Protein AF-A0A382U672-F1 (afdb_monomer)

Foldseek 3Di:
DPFQAQQQPRHTLVPDDPVRNVVSLVVLLVQLQDPVSVVVDDFGQQSQPRHTSVVDDNVRSVVSSVVVVCVSVVVVD

Nearest PDB structures (foldseek):
  1i7w-assembly1_A  TM=4.458E-01  e=4.209E+00  Mus musculus
  8eic-assembly1_A  TM=4.412E-01  e=9.780E+00  Homo sapiens

Structure (mmCIF, N/CA/C/O backbone):
data_AF-A0A382U672-F1
#
_entry.id   AF-A0A382U672-F1
#
loop_
_atom_site.group_PDB
_atom_site.id
_atom_site.type_symbol
_atom_site.label_atom_id
_atom_site.label_alt_id
_atom_site.label_comp_id
_atom_site.label_asym_id
_atom_site.label_entity_id
_atom_site.label_seq_id
_atom_site.pdbx_PDB_ins_code
_atom_site.Cartn_x
_atom_site.Cartn_y
_atom_site.Cartn_z
_atom_site.occupancy
_atom_site.B_iso_or_equiv
_atom_site.auth_seq_id
_atom_site.auth_comp_id
_atom_site.auth_asym_id
_atom_site.auth_atom_id
_atom_site.pdbx_PDB_model_num
ATOM 1 N N . MET A 1 1 ? -19.934 3.686 -3.507 1.00 50.12 1 MET A N 1
ATOM 2 C CA . MET A 1 1 ? -18.560 3.798 -2.976 1.00 50.12 1 MET A CA 1
ATOM 3 C C . MET A 1 1 ? -17.770 2.623 -3.524 1.00 50.12 1 MET A C 1
ATOM 5 O O . MET A 1 1 ? -18.182 1.492 -3.289 1.00 50.12 1 MET A O 1
ATOM 9 N N . GLU A 1 2 ? -16.717 2.852 -4.307 1.00 61.41 2 GLU A N 1
ATOM 10 C CA . GLU A 1 2 ? -15.855 1.742 -4.725 1.00 61.41 2 GLU A CA 1
ATOM 11 C C . GLU A 1 2 ? -15.142 1.170 -3.498 1.00 61.41 2 GLU A C 1
ATOM 13 O O . GLU A 1 2 ? -14.662 1.908 -2.631 1.00 61.41 2 GLU A O 1
ATOM 18 N N . LYS A 1 3 ? -15.135 -0.158 -3.395 1.00 76.19 3 LYS A N 1
ATOM 19 C CA . LYS A 1 3 ? -14.434 -0.871 -2.333 1.00 76.19 3 LYS A CA 1
ATOM 20 C C . LYS A 1 3 ? -12.934 -0.636 -2.528 1.00 76.19 3 LYS A C 1
ATOM 22 O O . LYS A 1 3 ? -12.372 -1.048 -3.540 1.00 76.19 3 LYS A O 1
ATOM 27 N N . ILE A 1 4 ? -12.307 0.069 -1.586 1.00 86.56 4 ILE A N 1
ATOM 28 C CA . ILE A 1 4 ? -10.851 0.214 -1.551 1.00 86.56 4 ILE A CA 1
ATOM 29 C C . ILE A 1 4 ? -10.329 -0.856 -0.613 1.00 86.56 4 ILE A C 1
ATOM 31 O O . ILE A 1 4 ? -10.566 -0.797 0.594 1.00 86.56 4 ILE A O 1
ATOM 35 N N . ASP A 1 5 ? -9.645 -1.835 -1.182 1.00 89.56 5 ASP A N 1
ATOM 36 C CA . ASP A 1 5 ? -9.001 -2.878 -0.405 1.00 89.56 5 ASP A CA 1
ATOM 37 C C . ASP A 1 5 ? -7.655 -2.375 0.106 1.00 89.56 5 ASP A C 1
ATOM 39 O O . ASP A 1 5 ? -6.908 -1.680 -0.587 1.00 89.56 5 ASP A O 1
ATOM 43 N N . CYS A 1 6 ? -7.366 -2.713 1.355 1.00 90.62 6 CYS A N 1
ATOM 44 C CA . CYS A 1 6 ? -6.128 -2.374 2.015 1.00 90.62 6 CYS A CA 1
ATOM 45 C C . CYS A 1 6 ? -4.973 -3.127 1.340 1.0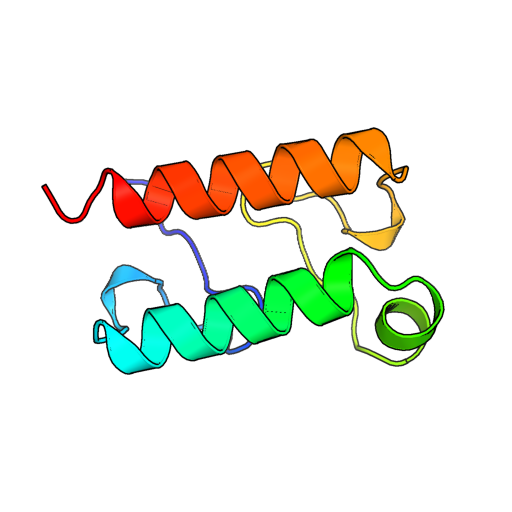0 90.62 6 CYS A C 1
ATOM 47 O O . CYS A 1 6 ? -4.964 -4.364 1.362 1.00 90.62 6 CYS A O 1
ATOM 49 N N . PRO A 1 7 ? -3.964 -2.424 0.795 1.00 88.31 7 PRO A N 1
ATOM 50 C CA . PRO A 1 7 ? -2.872 -3.055 0.054 1.00 88.31 7 PRO A CA 1
ATOM 51 C C . PRO A 1 7 ? -1.950 -3.914 0.935 1.00 88.31 7 PRO A C 1
ATOM 53 O O . PRO A 1 7 ? -1.082 -4.608 0.412 1.00 88.31 7 PRO A O 1
ATOM 56 N N . THR A 1 8 ? -2.115 -3.886 2.264 1.00 90.69 8 THR A N 1
ATOM 57 C CA . THR A 1 8 ? -1.282 -4.653 3.204 1.00 90.69 8 THR A CA 1
ATOM 58 C C . THR A 1 8 ? -1.990 -5.851 3.828 1.00 90.69 8 THR A C 1
ATOM 60 O O . THR A 1 8 ? -1.339 -6.870 4.054 1.00 90.69 8 THR A O 1
ATOM 63 N N . CYS A 1 9 ? -3.292 -5.754 4.118 1.00 91.19 9 CYS A N 1
ATOM 64 C CA . CYS A 1 9 ? -4.046 -6.811 4.803 1.00 91.19 9 CYS A CA 1
ATOM 65 C C . CYS A 1 9 ? -5.205 -7.390 3.972 1.00 91.19 9 CYS A C 1
ATOM 67 O O . CYS A 1 9 ? -5.818 -8.370 4.391 1.00 91.19 9 CYS A O 1
ATOM 69 N N . GLY A 1 10 ? -5.523 -6.793 2.817 1.00 88.75 10 GLY A N 1
ATOM 70 C CA . GLY A 1 10 ? -6.562 -7.251 1.889 1.00 88.75 10 GLY A CA 1
ATOM 71 C C . GLY A 1 10 ? -8.006 -7.021 2.346 1.00 88.75 10 GLY A C 1
ATOM 72 O O . GLY A 1 10 ? -8.929 -7.292 1.585 1.00 88.75 10 GLY A O 1
ATOM 73 N N . LYS A 1 11 ? -8.233 -6.522 3.568 1.00 91.25 11 LYS A N 1
ATOM 74 C CA . LYS A 1 11 ? -9.568 -6.125 4.045 1.00 91.25 11 LYS A CA 1
ATOM 75 C C . LYS A 1 11 ? -9.978 -4.789 3.443 1.00 91.25 11 LYS A C 1
ATOM 77 O O . LYS A 1 11 ? -9.120 -3.988 3.079 1.00 91.25 11 LYS A O 1
ATOM 82 N N . ASN A 1 12 ? -11.273 -4.497 3.418 1.00 90.38 12 ASN A N 1
ATOM 83 C CA . ASN A 1 12 ? -11.723 -3.181 2.987 1.00 90.38 12 ASN A CA 1
ATOM 84 C C . ASN A 1 12 ? -11.218 -2.094 3.950 1.00 90.38 12 ASN A C 1
ATOM 86 O O . ASN A 1 12 ? -11.237 -2.284 5.168 1.00 90.38 12 ASN A O 1
ATOM 90 N N . MET A 1 13 ? -10.814 -0.936 3.428 1.00 89.06 13 MET A N 1
ATOM 91 C CA . MET A 1 13 ? -10.412 0.203 4.258 1.00 89.06 13 MET A CA 1
ATOM 92 C C . MET A 1 13 ? -11.526 0.652 5.216 1.00 89.06 13 MET A C 1
ATOM 94 O O . MET A 1 13 ? -11.221 1.077 6.320 1.00 89.06 13 MET A O 1
ATOM 98 N N . SER A 1 14 ? -12.805 0.460 4.872 1.00 88.31 14 SER A N 1
ATOM 99 C CA . SER A 1 14 ? -13.936 0.756 5.767 1.00 88.31 14 SER A CA 1
ATOM 100 C C . SER A 1 14 ? -14.040 -0.170 6.986 1.00 88.31 14 SER A C 1
ATOM 102 O O . SER A 1 14 ? -14.882 0.053 7.847 1.00 88.31 14 SER A O 1
ATOM 104 N N . GLN A 1 15 ? -13.267 -1.258 7.026 1.00 90.75 15 GLN A N 1
ATOM 105 C CA . GLN A 1 15 ? -13.221 -2.199 8.150 1.00 90.75 15 GLN A CA 1
ATOM 106 C C . GLN A 1 15 ? -12.065 -1.905 9.112 1.00 90.75 15 GLN A C 1
ATOM 108 O O . GLN A 1 15 ? -11.849 -2.688 10.034 1.00 90.75 15 GLN A O 1
ATOM 113 N N . HIS A 1 16 ? -11.297 -0.842 8.863 1.00 91.44 16 HIS A N 1
ATOM 114 C CA . HIS A 1 16 ? -10.199 -0.428 9.723 1.00 91.44 16 HIS A CA 1
ATOM 115 C C . HIS A 1 16 ? -10.699 0.629 10.706 1.00 91.44 16 HIS A C 1
ATOM 117 O O . HIS A 1 16 ? -11.369 1.579 10.301 1.00 91.44 16 HIS A O 1
ATOM 123 N N . ASP A 1 17 ? -10.346 0.479 11.981 1.00 91.25 17 ASP A N 1
ATOM 124 C CA . ASP A 1 17 ? -10.328 1.624 12.894 1.00 91.25 17 ASP A CA 1
ATOM 125 C C . ASP A 1 17 ? -9.175 2.584 12.530 1.00 91.25 17 ASP A C 1
ATOM 127 O O . ASP A 1 17 ? -8.320 2.268 11.695 1.00 91.25 17 ASP A O 1
ATOM 131 N N . GLU A 1 18 ? -9.147 3.774 13.135 1.00 88.50 18 GLU A N 1
ATOM 132 C CA . GLU A 1 18 ? -8.139 4.802 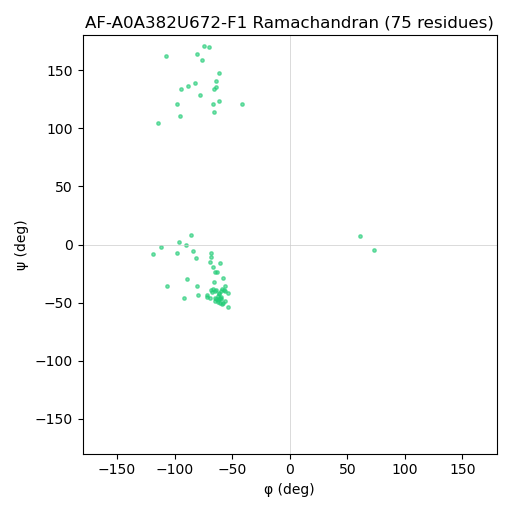12.832 1.00 88.50 18 GLU A CA 1
ATOM 133 C C . GLU A 1 18 ? -6.703 4.293 13.007 1.00 88.50 18 GLU A C 1
ATOM 135 O O . GLU A 1 18 ? -5.830 4.569 12.180 1.00 88.50 18 GLU A O 1
ATOM 140 N N . TRP A 1 19 ? -6.459 3.499 14.052 1.00 90.69 19 TRP A N 1
ATOM 141 C CA . TRP A 1 19 ? -5.135 2.968 14.351 1.00 90.69 19 TRP A CA 1
ATOM 142 C C . TRP A 1 19 ? -4.715 1.893 13.345 1.00 90.69 19 TRP A C 1
ATOM 144 O O . TRP A 1 19 ? -3.591 1.897 12.838 1.00 90.69 19 TRP A O 1
ATOM 154 N N . GLN A 1 20 ? -5.631 0.992 12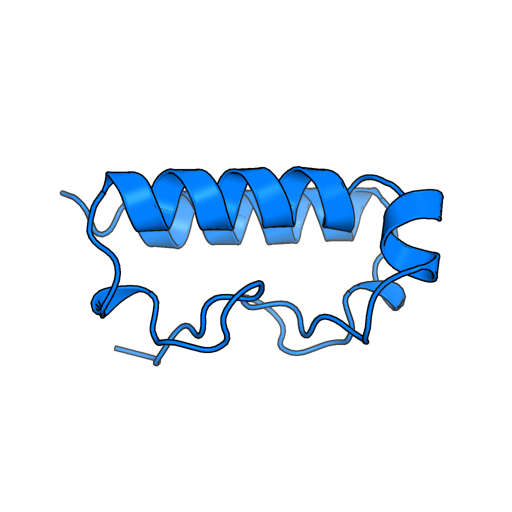.995 1.00 91.94 20 GLN A N 1
ATOM 155 C CA . GLN A 1 20 ? -5.424 -0.017 11.963 1.00 91.94 20 GLN A CA 1
ATOM 156 C C . GLN A 1 20 ? -5.174 0.625 10.598 1.00 91.94 20 GLN A C 1
ATOM 158 O O . GLN A 1 20 ? -4.285 0.174 9.870 1.00 91.94 20 GLN A O 1
ATOM 163 N N . ALA A 1 21 ? -5.933 1.667 10.250 1.00 90.69 21 ALA A N 1
ATOM 164 C CA . ALA A 1 21 ? -5.759 2.409 9.009 1.00 90.69 21 ALA A CA 1
ATOM 165 C C . ALA A 1 21 ? -4.372 3.062 8.970 1.00 90.69 21 ALA A C 1
ATOM 167 O O . ALA A 1 21 ? -3.632 2.839 8.013 1.00 90.69 21 ALA A O 1
ATOM 168 N N . TYR A 1 22 ? -3.983 3.766 10.038 1.00 90.75 22 TYR A N 1
ATOM 169 C CA . TYR A 1 22 ? -2.659 4.374 10.177 1.00 90.75 22 TYR A CA 1
ATOM 170 C C . TYR A 1 22 ? -1.529 3.354 9.963 1.00 90.75 22 TYR A C 1
ATOM 172 O O . TYR A 1 22 ? -0.690 3.539 9.080 1.00 90.75 22 TYR A O 1
ATOM 180 N N . LEU A 1 23 ? -1.543 2.234 10.696 1.00 94.06 23 LEU A N 1
ATOM 181 C CA . LEU A 1 23 ? -0.501 1.206 10.596 1.00 94.06 23 LEU A CA 1
ATOM 182 C C . LEU A 1 23 ? -0.418 0.586 9.196 1.00 94.06 23 LEU A C 1
ATOM 184 O O . LEU A 1 23 ? 0.672 0.339 8.672 1.00 94.06 23 LEU A O 1
ATOM 188 N N . CYS A 1 24 ? -1.569 0.318 8.579 1.00 93.38 24 CYS A N 1
ATOM 189 C CA . CYS A 1 24 ? -1.618 -0.274 7.248 1.00 93.38 24 CYS A CA 1
ATOM 190 C C . CYS A 1 24 ? -1.086 0.682 6.178 1.00 93.38 24 CYS A C 1
ATOM 192 O O . CYS A 1 24 ? -0.362 0.249 5.279 1.00 93.38 24 CYS A O 1
ATOM 194 N N . VAL A 1 25 ? -1.420 1.966 6.282 1.00 91.56 25 VAL A N 1
ATOM 195 C CA . VAL A 1 25 ? -0.976 3.014 5.359 1.00 91.56 25 VAL A CA 1
ATOM 196 C C . VAL A 1 25 ? 0.513 3.275 5.513 1.00 91.56 25 VAL A C 1
ATOM 198 O O . VAL A 1 25 ? 1.230 3.293 4.515 1.00 91.56 25 VAL A O 1
ATOM 201 N N . GLU A 1 26 ? 1.001 3.400 6.747 1.00 92.12 26 GLU A N 1
ATOM 202 C CA . GLU A 1 26 ? 2.421 3.601 7.029 1.00 92.12 26 GLU A CA 1
ATOM 203 C C . GLU A 1 26 ? 3.257 2.437 6.476 1.00 92.12 26 GLU A C 1
ATOM 205 O O . GLU A 1 26 ? 4.271 2.643 5.802 1.00 92.12 26 GLU A O 1
ATOM 210 N N . LYS A 1 27 ? 2.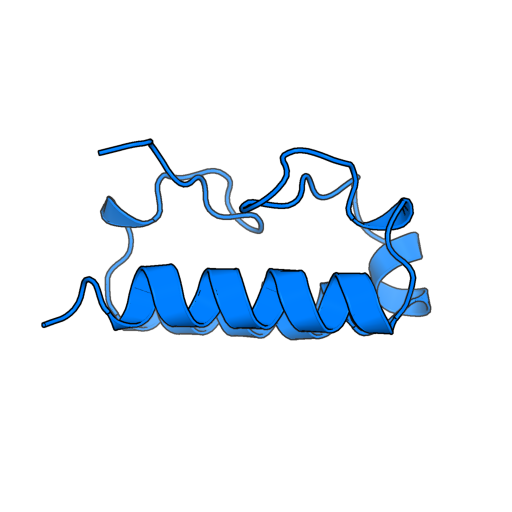807 1.195 6.702 1.00 91.56 27 LYS A N 1
ATOM 211 C CA . LYS A 1 27 ? 3.462 0.001 6.159 1.00 91.56 27 LYS A CA 1
ATOM 212 C C . LYS A 1 27 ? 3.452 -0.007 4.632 1.00 91.56 27 LYS A C 1
ATOM 214 O O . LYS A 1 27 ? 4.473 -0.329 4.029 1.00 91.56 27 LYS A O 1
ATOM 219 N N . PHE A 1 28 ? 2.323 0.334 4.010 1.00 91.31 28 PHE A N 1
ATOM 220 C CA . PHE A 1 28 ? 2.228 0.414 2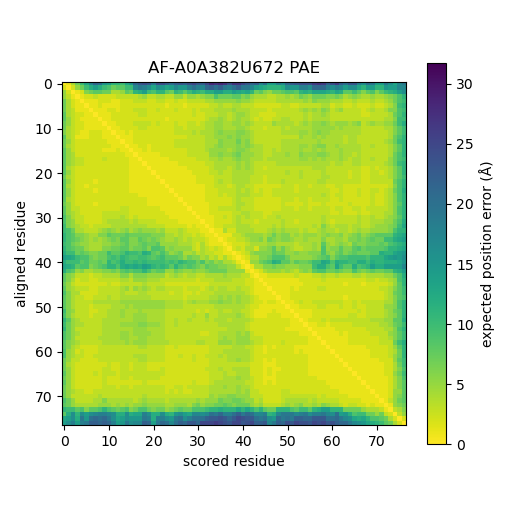.555 1.00 91.31 28 PHE A CA 1
ATOM 221 C C . PHE A 1 28 ? 3.196 1.449 1.990 1.00 91.31 28 PHE A C 1
ATOM 223 O O . PHE A 1 28 ? 3.980 1.103 1.113 1.00 91.31 28 PHE A O 1
ATOM 230 N N . ALA A 1 29 ? 3.194 2.671 2.527 1.00 88.31 29 ALA A N 1
ATOM 231 C CA . ALA A 1 29 ? 4.074 3.743 2.081 1.00 88.31 29 ALA A CA 1
ATOM 232 C C . ALA A 1 29 ? 5.548 3.321 2.168 1.00 88.31 29 ALA A C 1
ATOM 234 O O . ALA A 1 29 ? 6.259 3.417 1.175 1.00 88.31 29 ALA A O 1
ATOM 235 N N . LYS A 1 30 ? 5.979 2.752 3.305 1.00 89.00 30 LYS A N 1
ATOM 236 C CA . LYS A 1 30 ? 7.358 2.266 3.507 1.00 89.00 30 LYS A CA 1
ATOM 237 C C . LYS A 1 30 ? 7.786 1.194 2.505 1.00 89.00 30 LYS A C 1
ATOM 239 O O . LYS A 1 30 ? 8.946 1.167 2.108 1.00 89.00 30 LYS A O 1
ATOM 244 N N . VAL A 1 31 ? 6.883 0.283 2.139 1.00 89.06 31 VAL A N 1
ATOM 245 C CA . VAL A 1 31 ? 7.187 -0.795 1.185 1.00 89.06 31 VAL A CA 1
ATOM 246 C C . VAL A 1 31 ? 7.143 -0.283 -0.253 1.00 89.06 31 VAL A C 1
ATOM 248 O O . VAL A 1 31 ? 8.029 -0.602 -1.035 1.00 89.06 31 VAL A O 1
ATOM 251 N N . ALA A 1 32 ? 6.137 0.518 -0.599 1.00 86.25 32 ALA A N 1
ATOM 252 C CA . ALA A 1 32 ? 5.927 1.041 -1.943 1.00 86.25 32 ALA A CA 1
ATOM 253 C C . ALA A 1 32 ? 7.060 1.966 -2.403 1.00 86.25 32 ALA A C 1
ATOM 255 O O . ALA A 1 32 ? 7.461 1.902 -3.560 1.00 86.25 32 ALA A O 1
ATOM 256 N N . THR A 1 33 ? 7.587 2.807 -1.511 1.00 84.44 33 THR A N 1
ATOM 257 C CA . THR A 1 33 ? 8.638 3.784 -1.843 1.00 84.44 33 THR A CA 1
ATOM 258 C C . THR A 1 33 ? 10.056 3.240 -1.672 1.00 84.44 33 THR A C 1
ATOM 260 O O . THR A 1 33 ? 11.020 3.952 -1.942 1.00 84.44 33 THR A O 1
ATOM 263 N N . ASN A 1 34 ? 10.213 1.980 -1.250 1.00 86.06 34 ASN A N 1
ATOM 264 C CA . ASN A 1 34 ? 11.511 1.333 -1.094 1.00 86.06 34 ASN A CA 1
ATOM 265 C C . ASN A 1 34 ? 11.649 0.166 -2.088 1.00 86.06 34 ASN A C 1
ATOM 267 O O . ASN A 1 34 ? 11.105 -0.912 -1.835 1.00 86.06 34 ASN A O 1
ATOM 271 N N . PRO A 1 35 ? 12.427 0.325 -3.176 1.00 78.38 35 PRO A N 1
ATOM 272 C CA . PRO A 1 35 ? 12.588 -0.707 -4.204 1.00 78.38 35 PRO A CA 1
ATOM 273 C C . PRO A 1 35 ? 13.078 -2.061 -3.666 1.00 78.38 35 PRO A C 1
ATOM 275 O O . PRO A 1 35 ? 12.644 -3.111 -4.137 1.00 78.38 35 PRO A O 1
ATOM 278 N N . VAL A 1 36 ? 13.949 -2.052 -2.650 1.00 82.88 36 VAL A N 1
ATOM 279 C CA . VAL A 1 36 ? 14.503 -3.272 -2.037 1.00 82.88 36 VAL A CA 1
ATOM 280 C C . VAL A 1 36 ? 13.443 -3.994 -1.205 1.00 82.88 36 VAL A C 1
ATOM 282 O O . VAL A 1 36 ? 13.283 -5.214 -1.306 1.00 82.88 36 VAL A O 1
ATOM 285 N N . ALA A 1 37 ? 12.687 -3.242 -0.401 1.00 80.31 37 ALA A N 1
ATOM 286 C CA . ALA A 1 37 ? 11.584 -3.798 0.376 1.00 80.31 37 ALA A CA 1
ATOM 287 C C . ALA A 1 37 ? 10.476 -4.327 -0.546 1.00 80.31 37 ALA A C 1
ATOM 289 O O . ALA A 1 37 ? 9.946 -5.410 -0.303 1.00 80.31 37 ALA A O 1
ATOM 290 N N . TYR A 1 38 ? 10.176 -3.604 -1.629 1.00 78.62 38 TYR A N 1
ATOM 291 C CA . TYR A 1 38 ? 9.189 -4.004 -2.625 1.00 78.62 38 TYR A CA 1
ATOM 292 C C . TYR A 1 38 ? 9.556 -5.324 -3.312 1.00 78.62 38 TYR A C 1
ATOM 294 O O . TYR A 1 38 ? 8.737 -6.239 -3.377 1.00 78.62 38 TYR A O 1
ATOM 302 N N . GLY A 1 39 ? 10.811 -5.471 -3.751 1.00 76.69 39 GLY A N 1
ATOM 303 C CA . GLY A 1 39 ? 11.300 -6.706 -4.373 1.00 76.69 39 GLY A CA 1
ATOM 304 C C . GLY A 1 39 ? 11.228 -7.944 -3.466 1.00 76.69 39 GLY A C 1
ATOM 305 O O . GLY A 1 39 ? 11.300 -9.067 -3.958 1.00 76.69 39 GLY A O 1
ATOM 306 N N . SER A 1 40 ? 11.058 -7.749 -2.154 1.00 78.06 40 SER A N 1
ATOM 307 C CA . SER A 1 40 ? 10.995 -8.816 -1.147 1.00 78.06 40 SER A CA 1
ATOM 308 C C . SER A 1 40 ? 9.564 -9.213 -0.750 1.00 78.06 40 SER A C 1
ATOM 310 O O . SER A 1 40 ? 9.381 -10.174 -0.001 1.00 78.06 40 SER A O 1
ATOM 312 N N . VAL A 1 41 ? 8.539 -8.487 -1.211 1.00 75.88 41 VAL A N 1
ATOM 313 C CA . VAL A 1 41 ? 7.130 -8.760 -0.880 1.00 75.88 41 VAL A CA 1
ATOM 314 C C . VAL A 1 41 ? 6.371 -9.356 -2.066 1.00 75.88 41 VAL A C 1
ATOM 316 O O . VAL A 1 41 ? 6.784 -9.267 -3.220 1.00 75.88 41 VAL A O 1
ATOM 319 N N . ARG A 1 42 ? 5.217 -9.982 -1.789 1.00 74.12 42 ARG A N 1
ATOM 320 C CA . ARG A 1 42 ? 4.275 -10.368 -2.852 1.00 74.12 42 ARG A CA 1
ATOM 321 C C . ARG A 1 42 ? 3.793 -9.113 -3.584 1.00 74.12 42 ARG A C 1
ATOM 323 O O . ARG A 1 42 ? 3.622 -8.074 -2.951 1.00 74.12 42 ARG A O 1
ATOM 330 N N . LYS A 1 43 ? 3.523 -9.254 -4.888 1.00 83.62 43 LYS A N 1
ATOM 331 C CA . LYS A 1 43 ? 2.960 -8.206 -5.754 1.00 83.62 43 LYS A CA 1
ATOM 332 C C . LYS A 1 43 ? 1.852 -7.436 -5.036 1.00 83.62 43 LYS A C 1
ATOM 334 O O . LYS A 1 43 ? 0.853 -8.028 -4.621 1.00 83.62 43 LYS A O 1
ATOM 339 N N . ILE A 1 44 ? 2.041 -6.127 -4.901 1.00 88.06 44 ILE A N 1
ATOM 340 C CA . ILE A 1 44 ? 1.036 -5.222 -4.341 1.00 88.06 44 ILE A CA 1
ATOM 341 C C . ILE A 1 44 ? 0.299 -4.573 -5.503 1.00 88.06 44 ILE A C 1
ATOM 343 O O . ILE A 1 44 ? 0.914 -3.890 -6.318 1.00 88.06 44 ILE A O 1
ATOM 347 N N . VAL A 1 45 ? -1.017 -4.757 -5.559 1.00 89.56 45 VAL A N 1
ATOM 348 C CA . VAL A 1 45 ? -1.877 -4.053 -6.514 1.00 89.56 45 VAL A CA 1
ATOM 349 C C . VAL A 1 45 ? -2.111 -2.634 -6.007 1.00 89.56 45 VAL A C 1
ATOM 351 O O . VAL A 1 45 ? -2.517 -2.433 -4.862 1.00 89.56 45 VAL A O 1
ATOM 354 N N . CYS A 1 46 ? -1.868 -1.642 -6.858 1.00 90.56 46 CYS A N 1
ATOM 355 C CA . CYS A 1 46 ? -2.103 -0.245 -6.541 1.00 90.56 46 CYS A CA 1
ATOM 356 C C . CYS A 1 46 ? -3.591 -0.007 -6.245 1.00 90.56 46 CYS A C 1
ATOM 358 O O . CYS A 1 46 ? -4.438 -0.267 -7.111 1.00 90.56 46 CYS A O 1
ATOM 360 N N . PRO A 1 47 ? -3.935 0.537 -5.063 1.00 89.06 47 PRO A N 1
ATOM 361 C CA . PRO A 1 47 ? -5.328 0.744 -4.685 1.00 89.06 47 PRO A CA 1
ATOM 362 C C . PRO A 1 47 ? -6.036 1.766 -5.589 1.00 89.06 47 PRO A C 1
ATOM 364 O O . PRO A 1 47 ? -7.257 1.676 -5.737 1.00 89.06 47 PRO A O 1
ATOM 367 N N . MET A 1 48 ? -5.275 2.662 -6.238 1.00 91.94 48 MET A N 1
ATOM 368 C CA . MET A 1 48 ? -5.788 3.760 -7.065 1.00 91.94 48 MET A CA 1
ATOM 369 C C . MET A 1 48 ? -5.940 3.411 -8.547 1.00 91.94 48 MET A C 1
ATOM 371 O O . MET A 1 48 ? -6.971 3.713 -9.134 1.00 91.94 48 MET A O 1
ATOM 375 N N . CYS A 1 49 ? -4.936 2.779 -9.163 1.00 91.56 49 CYS A N 1
ATOM 376 C CA . CYS A 1 49 ? -4.927 2.526 -10.612 1.00 91.56 49 CYS A CA 1
ATOM 377 C C . CYS A 1 49 ? -5.058 1.04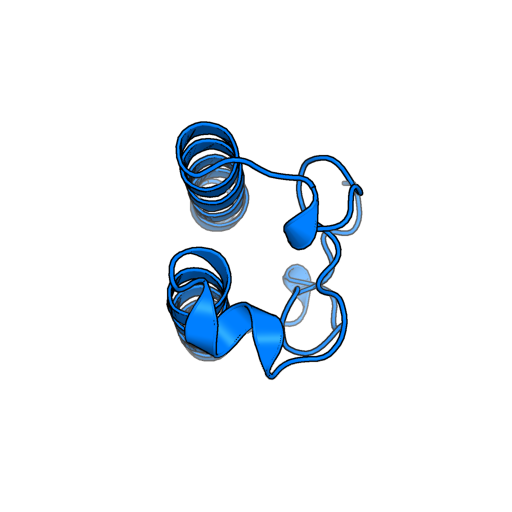0 -10.989 1.00 91.56 49 CYS A C 1
ATOM 379 O O . CYS A 1 49 ? -5.093 0.716 -12.174 1.00 91.56 49 CYS A O 1
ATOM 381 N N . LYS A 1 50 ? -5.113 0.139 -9.995 1.00 90.31 50 LYS A N 1
ATOM 382 C CA . LYS A 1 50 ? -5.240 -1.326 -10.138 1.00 90.31 50 LYS A CA 1
ATOM 383 C C . LYS A 1 50 ? -4.100 -2.030 -10.891 1.00 90.31 50 LYS A C 1
ATOM 385 O O . LYS A 1 50 ? -4.187 -3.232 -11.125 1.00 90.31 50 LYS A O 1
ATOM 390 N N . LYS A 1 51 ? -3.023 -1.316 -11.228 1.00 91.50 51 LYS A N 1
ATOM 391 C CA . LYS A 1 51 ? -1.777 -1.895 -11.755 1.00 91.50 51 LYS A CA 1
ATOM 392 C C . LYS A 1 51 ? -0.910 -2.457 -10.638 1.00 91.50 51 LYS A C 1
ATOM 394 O O . LYS A 1 51 ? -1.110 -2.128 -9.469 1.00 91.50 51 LYS A O 1
ATOM 399 N N . ASP A 1 52 ? 0.057 -3.287 -11.000 1.00 90.31 52 ASP A N 1
ATOM 400 C CA . ASP A 1 52 ? 1.084 -3.736 -10.071 1.00 90.31 52 ASP A CA 1
ATOM 401 C C . ASP A 1 52 ? 1.929 -2.528 -9.630 1.00 90.31 52 ASP A C 1
ATOM 403 O O . ASP A 1 52 ? 2.283 -1.674 -10.442 1.00 90.31 52 ASP A O 1
ATOM 407 N N . MET A 1 53 ? 2.230 -2.411 -8.337 1.00 89.19 53 MET A N 1
ATOM 408 C CA . MET A 1 53 ? 3.076 -1.323 -7.846 1.00 89.19 53 MET A CA 1
ATOM 409 C C . MET A 1 53 ? 4.498 -1.377 -8.423 1.00 89.19 53 MET A C 1
ATOM 411 O O . MET A 1 53 ? 5.122 -0.328 -8.527 1.00 89.19 53 MET A O 1
ATOM 415 N N . GLY A 1 54 ? 4.973 -2.548 -8.860 1.00 87.12 54 GLY A N 1
ATOM 416 C CA . GLY A 1 54 ? 6.241 -2.701 -9.572 1.00 87.12 54 GLY A CA 1
ATOM 417 C C . GLY A 1 54 ? 6.252 -2.098 -10.981 1.00 87.12 54 GLY A C 1
ATOM 418 O O . GLY A 1 54 ? 7.330 -1.891 -11.530 1.00 87.12 54 GLY A O 1
ATOM 419 N N . ASP A 1 55 ? 5.085 -1.776 -11.551 1.00 90.50 55 ASP A N 1
ATOM 420 C CA . ASP A 1 55 ? 4.981 -1.098 -12.850 1.00 90.50 55 ASP A CA 1
ATOM 421 C C . ASP A 1 55 ? 5.112 0.433 -12.726 1.00 90.50 55 ASP A C 1
ATOM 423 O O . ASP A 1 55 ? 5.121 1.139 -13.738 1.00 90.50 55 ASP A O 1
ATOM 427 N N . HIS A 1 56 ? 5.177 0.968 -11.501 1.00 90.44 56 HIS A N 1
ATOM 428 C CA . HIS A 1 56 ? 5.333 2.398 -11.262 1.00 90.44 56 HIS A CA 1
ATOM 429 C C . HIS A 1 56 ? 6.805 2.803 -11.213 1.00 90.44 56 HIS A C 1
ATOM 431 O O . HIS A 1 56 ? 7.626 2.190 -10.532 1.00 90.44 56 HIS A O 1
ATOM 437 N N . ASN A 1 57 ? 7.126 3.915 -11.871 1.00 90.69 57 ASN A N 1
ATOM 438 C CA . ASN A 1 57 ? 8.332 4.664 -11.533 1.00 90.69 57 ASN A CA 1
ATOM 439 C C . ASN A 1 57 ? 8.144 5.432 -10.207 1.00 90.69 57 ASN A C 1
ATOM 441 O O . ASN A 1 57 ? 7.036 5.539 -9.684 1.00 90.69 57 ASN A O 1
ATOM 445 N N . GLU A 1 58 ? 9.222 6.004 -9.672 1.00 88.00 58 GLU A N 1
ATOM 446 C CA . GLU A 1 58 ? 9.215 6.725 -8.389 1.00 88.00 58 GLU A CA 1
ATOM 447 C C . GLU A 1 58 ? 8.147 7.833 -8.306 1.00 88.00 58 GLU A C 1
ATOM 449 O O . GLU A 1 58 ? 7.440 7.954 -7.300 1.00 88.00 58 GLU A O 1
ATOM 454 N N . GLY A 1 59 ? 7.979 8.603 -9.386 1.00 91.69 59 GLY A N 1
ATOM 455 C CA . GLY A 1 59 ? 6.975 9.665 -9.462 1.00 91.69 59 GLY A CA 1
ATOM 456 C C . GLY A 1 59 ? 5.551 9.116 -9.399 1.00 91.69 59 GLY A C 1
ATOM 457 O O . GLY A 1 59 ? 4.733 9.596 -8.617 1.00 91.69 59 GLY A O 1
ATOM 458 N N . GLN A 1 60 ? 5.270 8.057 -10.161 1.00 93.56 60 GLN A N 1
ATOM 459 C CA . GLN A 1 60 ? 3.962 7.402 -10.170 1.00 93.56 60 GLN A CA 1
ATOM 460 C C . GLN A 1 60 ? 3.645 6.712 -8.838 1.00 93.56 60 GLN A C 1
ATOM 462 O O . GLN A 1 60 ? 2.503 6.765 -8.379 1.00 93.56 60 GLN A O 1
ATOM 467 N N . THR A 1 61 ? 4.644 6.092 -8.203 1.00 91.31 61 THR A N 1
ATOM 468 C CA . THR A 1 61 ? 4.522 5.504 -6.865 1.00 91.31 61 THR A CA 1
ATOM 469 C C . THR A 1 61 ? 4.107 6.571 -5.864 1.00 91.31 61 THR A C 1
ATOM 471 O O . THR A 1 61 ? 3.113 6.398 -5.162 1.00 91.31 61 THR A O 1
ATOM 474 N N . THR A 1 62 ? 4.821 7.697 -5.840 1.00 91.38 62 THR A N 1
ATOM 475 C CA . THR A 1 62 ? 4.536 8.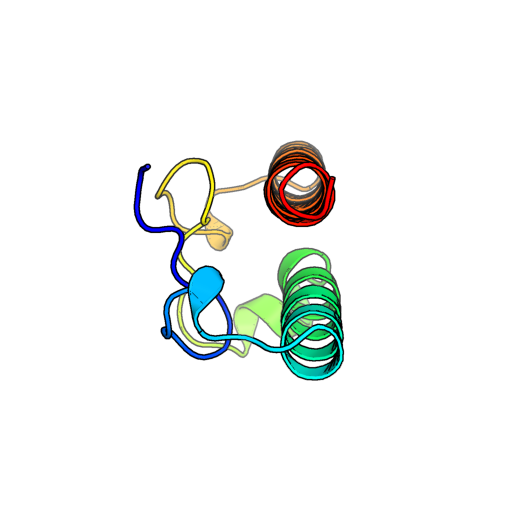816 -4.933 1.00 91.38 62 THR A CA 1
ATOM 476 C C . THR A 1 62 ? 3.141 9.387 -5.174 1.00 91.38 62 THR A C 1
ATOM 478 O O . THR A 1 62 ? 2.368 9.557 -4.233 1.00 91.38 62 THR A O 1
ATOM 481 N N . GLU A 1 63 ? 2.773 9.617 -6.436 1.00 94.00 63 GLU A N 1
ATOM 482 C CA . GLU A 1 63 ? 1.450 10.123 -6.806 1.00 94.00 63 GLU A CA 1
ATOM 483 C C . GLU A 1 63 ? 0.328 9.177 -6.351 1.00 94.00 63 GLU A C 1
ATOM 485 O O . GLU A 1 63 ? -0.657 9.616 -5.755 1.00 94.00 63 GLU A O 1
ATOM 490 N N . CYS A 1 64 ? 0.472 7.872 -6.598 1.00 93.56 64 CYS A N 1
ATOM 491 C CA . CYS A 1 64 ? -0.537 6.884 -6.224 1.00 93.56 64 CYS A CA 1
ATOM 492 C C . CYS A 1 64 ? -0.659 6.718 -4.707 1.00 93.56 64 CYS A C 1
ATOM 494 O O . CYS A 1 64 ? -1.775 6.575 -4.205 1.00 93.56 64 CYS A O 1
ATOM 496 N N . VAL A 1 65 ? 0.461 6.744 -3.977 1.00 91.75 65 VAL A N 1
ATOM 497 C CA . VAL A 1 65 ? 0.470 6.683 -2.509 1.00 91.75 65 VAL A CA 1
ATOM 498 C C . VAL A 1 65 ? -0.217 7.916 -1.923 1.00 91.75 65 VAL A C 1
ATOM 500 O O . VAL A 1 65 ? -1.106 7.760 -1.089 1.00 91.75 65 VAL A O 1
ATOM 503 N N . ASN A 1 66 ? 0.109 9.119 -2.404 1.00 91.44 66 ASN A N 1
ATOM 504 C CA . ASN A 1 66 ? -0.523 10.356 -1.937 1.00 91.44 66 ASN A CA 1
ATOM 505 C C . ASN A 1 66 ? -2.028 10.362 -2.225 1.00 91.44 66 ASN A C 1
ATOM 507 O O . ASN A 1 66 ? -2.822 10.557 -1.311 1.00 91.44 66 ASN A O 1
ATOM 511 N N . LYS A 1 67 ? -2.440 10.022 -3.455 1.00 92.38 67 LYS A N 1
ATOM 512 C CA . LYS A 1 67 ? -3.864 9.898 -3.813 1.00 92.38 67 LYS A CA 1
ATOM 513 C C . LYS A 1 67 ? -4.606 8.900 -2.927 1.00 92.38 67 LYS A C 1
ATOM 515 O O . LYS A 1 67 ? -5.764 9.129 -2.582 1.00 92.38 67 LYS A O 1
ATOM 520 N N . PHE A 1 68 ? -3.964 7.786 -2.576 1.00 91.06 68 PHE A N 1
ATOM 521 C CA . PHE A 1 68 ? -4.543 6.803 -1.667 1.00 91.06 68 PHE A CA 1
ATOM 522 C C . PHE A 1 68 ? -4.741 7.382 -0.266 1.00 91.06 68 PHE A C 1
ATOM 524 O O . PHE A 1 68 ? -5.846 7.270 0.263 1.00 91.06 68 PHE A O 1
ATOM 531 N N . ILE A 1 69 ? -3.714 8.031 0.294 1.00 88.62 69 ILE A N 1
ATOM 532 C CA . ILE A 1 69 ? -3.770 8.695 1.603 1.00 88.62 69 ILE A CA 1
ATOM 533 C C . ILE A 1 69 ? -4.881 9.747 1.616 1.00 88.62 69 ILE A C 1
ATOM 535 O O . ILE A 1 69 ? -5.752 9.690 2.479 1.00 88.62 69 ILE A O 1
ATOM 539 N N . ASP A 1 70 ? -4.926 10.631 0.621 1.00 89.75 70 ASP A N 1
ATOM 540 C CA . ASP A 1 70 ? -5.957 11.667 0.512 1.00 89.75 70 ASP A CA 1
ATOM 541 C C . ASP A 1 70 ? -7.363 11.063 0.433 1.00 89.75 70 ASP A C 1
ATOM 543 O O . ASP A 1 70 ? -8.300 11.547 1.064 1.00 89.75 70 ASP A O 1
ATOM 547 N N . THR A 1 71 ? -7.531 9.964 -0.307 1.00 87.56 71 THR A N 1
ATOM 548 C CA . THR A 1 71 ? -8.834 9.299 -0.470 1.00 87.56 71 THR A CA 1
ATOM 549 C C . THR A 1 71 ? -9.354 8.696 0.835 1.00 87.56 71 THR A C 1
ATOM 551 O O . THR A 1 71 ? -10.567 8.617 1.026 1.00 87.56 71 THR A O 1
ATOM 554 N N . ILE A 1 72 ? -8.476 8.221 1.718 1.00 84.12 72 ILE A N 1
ATOM 555 C CA . ILE A 1 72 ? -8.890 7.617 2.991 1.00 84.12 72 ILE A CA 1
ATOM 556 C C . ILE A 1 72 ? -9.013 8.652 4.112 1.00 84.12 72 ILE A C 1
ATOM 558 O O . ILE A 1 72 ? -9.863 8.471 4.973 1.00 84.12 72 ILE A O 1
ATOM 562 N N . THR A 1 73 ? -8.235 9.739 4.085 1.00 81.56 73 THR A N 1
ATOM 563 C CA . THR A 1 73 ? 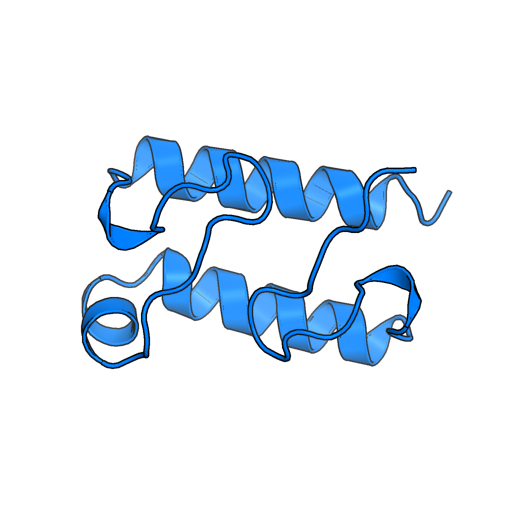-8.309 10.818 5.085 1.00 81.56 73 THR A CA 1
ATOM 564 C C . THR A 1 73 ? -9.455 11.786 4.805 1.00 81.56 73 THR A C 1
ATOM 566 O O . THR A 1 73 ? -10.130 12.211 5.736 1.00 81.56 73 THR A O 1
ATOM 569 N N . SER A 1 74 ? -9.755 12.076 3.534 1.00 75.56 74 SER A N 1
ATOM 570 C CA . SER A 1 74 ? -10.926 12.885 3.144 1.00 75.56 74 SER A CA 1
ATOM 571 C C . SER A 1 74 ? -12.266 12.212 3.447 1.00 75.56 74 SER A C 1
ATOM 573 O O . SER A 1 74 ? -13.286 12.887 3.524 1.00 75.56 74 SER A O 1
ATOM 575 N N . LYS A 1 75 ? -12.278 10.887 3.637 1.00 60.09 75 LYS A N 1
ATOM 576 C CA . LYS A 1 75 ? -13.457 10.127 4.078 1.00 60.09 75 LYS A CA 1
ATOM 577 C C . LYS A 1 75 ? -13.687 10.177 5.588 1.00 60.09 75 LYS A C 1
ATOM 579 O O . LYS A 1 75 ? -14.748 9.745 6.027 1.00 60.09 75 LYS A O 1
ATOM 584 N N . SER A 1 76 ? -12.717 10.664 6.359 1.00 50.66 76 SER A N 1
ATOM 585 C CA . SER 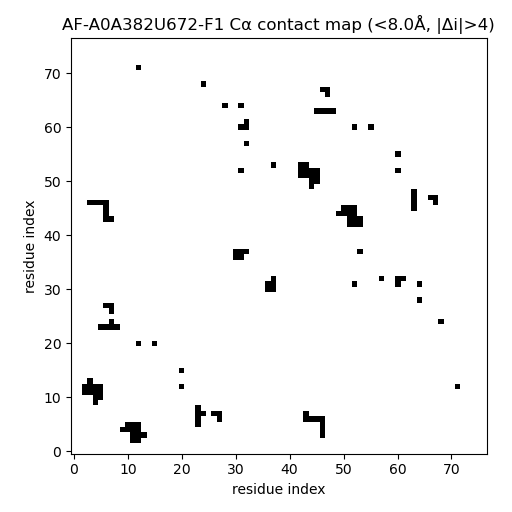A 1 76 ? -12.832 10.842 7.810 1.00 50.66 76 SER A CA 1
ATOM 586 C C . SER A 1 76 ? -13.476 12.184 8.201 1.00 50.66 76 SER A C 1
ATOM 588 O O . SER A 1 76 ? -13.456 12.526 9.382 1.00 50.66 76 SER A O 1
ATOM 590 N N . ALA A 1 77 ? -14.008 12.944 7.233 1.00 40.25 77 ALA A N 1
ATOM 591 C CA . ALA A 1 77 ? -14.671 14.237 7.422 1.00 40.25 77 ALA A CA 1
ATOM 592 C C . ALA A 1 77 ? -16.192 14.145 7.236 1.00 40.25 77 ALA A C 1
ATOM 594 O O . ALA A 1 77 ? -16.636 13.405 6.326 1.00 40.25 77 ALA A O 1
#

Radius of gyration: 11.77 Å; Cα contacts (8 Å, |Δi|>4): 67; chains: 1; bounding box: 33×25×27 Å

Mean predicted aligned error: 4.57 Å

Secondary structure (DSSP, 8-state):
----B-TTT-SBGGG--HHHHHHHHHHHHHHHT-HHHHHTS--PBPTTT-SBGGG--HHHHHHHHHHHHHHHHGGG-

Sequence (77 aa):
MEKIDCPTCGKNMSQHDEWQAYLCVEKFAKVATNPVAYGSVRKIVCPMCKKDMGDHNEGQTTECVNKFIDTITSKSA

Solvent-accessible surface area (backbone atoms only — not comparable to full-atom values): 4655 Å² total; per-residue (Å²): 132,85,86,46,48,32,74,71,78,67,47,49,52,90,75,44,53,75,67,55,44,50,54,44,50,54,52,42,52,60,31,70,79,27,72,72,56,40,76,74,49,78,91,40,54,33,76,76,80,68,42,54,53,86,79,43,53,74,69,54,41,50,51,46,51,50,54,47,52,51,61,59,56,63,65,75,106

pLDDT: mean 85.89, std 10.18, range [40.25, 94.06]

Organism: NCBI:txid408172